Protein AF-A0A3M1KP89-F1 (afdb_monomer)

Sequence (148 aa):
MRKTLFLLLSALLWSACQPQGETAKSQTPDPSYDPEARLQELGVELPEASSPVANYVNAVRTGELLFLAGKGPKKPDGTYITGKVGTDLTVEQGYEAARLTAVNQLAVLKAELGDLRRVRRIVKVTGMVNAAPDFTQHPEVVNGFSDL

Secondary structure (DSSP, 8-state):
--SHHHHHHHHHHHTT-----------PPPTT--HHHHHHHTT-PPPPPPPPSSSS-SEEEETTEEEEPP---B-TTS-B--S-BTTTB-HHHHHHHHHHHHHHHHHHHHHHHS-GGG------------B-TT---HHHHHHHHHT-

Solvent-accessible surface area (backbone atoms only — not comparable to full-atom values): 9372 Å² total; per-residue (Å²): 136,74,71,72,64,59,62,58,60,61,58,62,62,60,73,75,68,66,80,82,73,76,70,76,75,81,77,71,71,63,89,83,60,52,59,68,61,51,30,54,78,70,70,51,79,66,59,82,53,76,74,60,93,58,103,61,63,61,63,50,75,58,90,95,45,75,48,64,54,90,70,59,28,58,45,95,89,71,48,66,74,79,69,29,30,75,74,75,30,50,60,67,58,37,13,53,32,28,28,39,18,37,44,53,46,49,18,39,48,32,68,78,59,75,42,59,70,76,62,80,70,87,90,78,83,86,83,85,80,61,54,37,98,85,59,77,66,59,67,67,17,44,39,28,31,72,78,106

Foldseek 3Di:
DPVVVVVVVVVVVVVVDDPPPPPPPPCQDDLPDAVVVVCVVVVHDQDAADADPDPDGQWDDDPLDIDGDFDWLQDPVRDGDDDADVPPDDLVRLLQRLLSRLSNNVNSVCVVPVGCSSDRDDPDDDDDGRYDPPDDCRVSSNVSNVVD

Nearest PDB structures (foldseek):
  2otm-assembly1_C  TM=9.649E-01  e=3.515E-08  Shewanella oneidensis MR-1
  9bkb-assembly1_C  TM=7.936E-01  e=1.675E-05  Acinetobacter baylyi
  9bki-assembly3_G-3  TM=7.882E-01  e=2.016E-05  Acinetobacter baylyi
  9bki-assembly2_F  TM=7.743E-01  e=2.918E-05  Acinetobacter baylyi
  9bki-assembly3_H-4  TM=7.073E-01  e=3.735E-05  Acinetobacter baylyi

Mean predicted aligned error: 9.52 Å

Radius of gyration: 23.3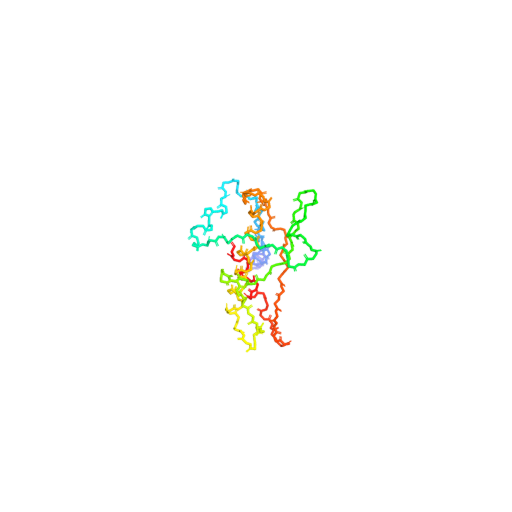8 Å; Cα contacts (8 Å, |Δi|>4): 143; chains: 1; bounding box: 38×84×40 Å

Structure (mmCIF, N/CA/C/O backbone):
data_AF-A0A3M1KP89-F1
#
_entry.id   AF-A0A3M1KP89-F1
#
loop_
_atom_site.group_PDB
_atom_site.id
_atom_site.type_symbol
_atom_site.label_atom_id
_atom_site.label_alt_id
_atom_site.label_comp_id
_atom_site.label_asym_id
_atom_site.label_entity_id
_atom_site.label_seq_id
_atom_site.pdbx_PDB_ins_code
_atom_site.Cartn_x
_atom_site.Cartn_y
_atom_site.Cartn_z
_atom_site.occupancy
_atom_site.B_iso_or_equiv
_atom_site.auth_seq_id
_atom_site.auth_comp_id
_atom_site.auth_asym_id
_atom_site.auth_atom_id
_atom_site.pdbx_PDB_model_num
ATOM 1 N N . MET A 1 1 ? -5.140 70.013 8.096 1.00 56.91 1 MET A N 1
ATOM 2 C CA . MET A 1 1 ? -5.083 68.726 8.835 1.00 56.91 1 MET A CA 1
ATOM 3 C C . MET A 1 1 ? -6.113 67.681 8.364 1.00 56.91 1 MET A C 1
ATOM 5 O O . MET A 1 1 ? -6.356 66.723 9.076 1.00 56.91 1 MET A O 1
ATOM 9 N N . ARG A 1 2 ? -6.699 67.807 7.157 1.00 54.62 2 ARG A N 1
ATOM 10 C CA . ARG A 1 2 ? -7.736 66.878 6.648 1.00 54.62 2 ARG A CA 1
ATOM 11 C C . ARG A 1 2 ? -7.292 66.017 5.453 1.00 54.62 2 ARG A C 1
ATOM 13 O O . ARG A 1 2 ? -8.018 65.121 5.054 1.00 54.62 2 ARG A O 1
ATOM 20 N N . LYS A 1 3 ? -6.101 66.278 4.894 1.00 48.00 3 LYS A N 1
ATOM 21 C CA . LYS A 1 3 ? -5.539 65.537 3.745 1.00 48.00 3 LYS A CA 1
ATOM 22 C C . LYS A 1 3 ? -4.623 64.376 4.157 1.00 48.00 3 LYS A C 1
ATOM 24 O O . LYS A 1 3 ? -4.526 63.401 3.429 1.00 48.00 3 LYS A O 1
ATOM 29 N N . THR A 1 4 ? -4.023 64.430 5.346 1.00 52.78 4 THR A N 1
ATOM 30 C CA . THR A 1 4 ? -3.139 63.372 5.866 1.00 52.78 4 THR A CA 1
ATOM 31 C C . THR A 1 4 ? -3.893 62.152 6.405 1.00 52.78 4 THR A C 1
ATOM 33 O O . THR A 1 4 ? -3.331 61.067 6.440 1.00 52.78 4 THR A O 1
ATOM 36 N N . LEU A 1 5 ? -5.173 62.299 6.770 1.00 50.16 5 LEU A N 1
ATOM 37 C CA . LEU A 1 5 ? -5.995 61.191 7.276 1.00 50.16 5 LEU A CA 1
ATOM 38 C C . LEU A 1 5 ? -6.553 60.295 6.151 1.00 50.16 5 LEU A C 1
ATOM 40 O O . LEU A 1 5 ? -6.812 59.120 6.376 1.00 50.16 5 LEU A O 1
ATOM 44 N N . PHE A 1 6 ? -6.685 60.818 4.926 1.00 48.31 6 PHE A N 1
ATOM 45 C CA . PHE A 1 6 ? -7.186 60.044 3.780 1.00 48.31 6 PHE A CA 1
ATOM 46 C C . PHE A 1 6 ? -6.119 59.123 3.168 1.00 48.31 6 PHE A C 1
ATOM 48 O O . PHE A 1 6 ? -6.443 58.051 2.671 1.00 48.31 6 PHE A O 1
ATOM 55 N N . LEU A 1 7 ? -4.842 59.510 3.252 1.00 48.38 7 LEU A N 1
ATOM 56 C CA . LEU A 1 7 ? -3.717 58.729 2.720 1.00 48.38 7 LEU A CA 1
ATOM 57 C C . LEU A 1 7 ? -3.352 57.513 3.585 1.00 48.38 7 LEU A C 1
ATOM 59 O O . LEU A 1 7 ? -2.776 56.555 3.077 1.00 48.38 7 LEU A O 1
ATOM 63 N N . LEU A 1 8 ? -3.713 57.516 4.871 1.00 48.47 8 LEU A N 1
ATOM 64 C CA . LEU A 1 8 ? -3.475 56.375 5.762 1.00 48.47 8 LEU A CA 1
ATOM 65 C C . LEU A 1 8 ? -4.546 55.282 5.624 1.00 48.47 8 LEU A C 1
ATOM 67 O O . LEU A 1 8 ? -4.241 54.114 5.836 1.00 48.47 8 LEU A O 1
ATOM 71 N N . LEU A 1 9 ? -5.769 55.619 5.198 1.00 48.81 9 LEU A N 1
ATOM 72 C CA . LEU A 1 9 ? -6.848 54.634 5.052 1.00 48.81 9 LEU A CA 1
ATOM 73 C C . LEU A 1 9 ? -6.770 53.840 3.733 1.00 48.81 9 LEU A C 1
ATOM 75 O O . LEU A 1 9 ? -7.229 52.704 3.679 1.00 48.81 9 LEU A O 1
ATOM 79 N N . SER A 1 10 ? -6.134 54.384 2.687 1.00 50.25 10 SER A N 1
ATOM 80 C CA . SER A 1 10 ? -5.911 53.670 1.418 1.00 50.25 10 SER A CA 1
ATOM 81 C C . SER A 1 10 ? -4.761 52.657 1.478 1.00 50.25 10 SER A C 1
ATOM 83 O O . SER A 1 10 ? -4.759 51.696 0.716 1.00 50.25 10 SER A O 1
ATOM 85 N N . ALA A 1 11 ? -3.795 52.841 2.385 1.00 48.75 11 ALA A N 1
ATOM 86 C CA . ALA A 1 11 ? -2.661 51.925 2.543 1.00 48.75 11 ALA A CA 1
ATOM 87 C C . ALA A 1 11 ? -3.035 50.633 3.298 1.00 48.75 11 ALA A C 1
ATOM 89 O O . ALA A 1 11 ? -2.475 49.574 3.026 1.00 48.75 11 ALA A O 1
ATOM 90 N N . LEU A 1 12 ? -4.020 50.693 4.202 1.00 48.50 12 LEU A N 1
ATOM 91 C CA . LEU A 1 12 ? -4.486 49.534 4.977 1.00 48.50 12 LEU A CA 1
ATOM 92 C C . LEU A 1 12 ? -5.396 48.581 4.185 1.00 48.50 12 LEU A C 1
ATOM 94 O O . LEU A 1 12 ? -5.477 47.403 4.519 1.00 48.50 12 LEU A O 1
ATOM 98 N N . LEU A 1 13 ? -6.033 49.052 3.111 1.00 45.78 13 LEU A N 1
ATOM 99 C CA . LEU A 1 13 ? -6.880 48.216 2.250 1.00 45.78 13 LEU A CA 1
ATOM 100 C C . LEU A 1 13 ? -6.082 47.399 1.222 1.00 45.78 13 LEU A C 1
ATOM 102 O O . LEU A 1 13 ? -6.572 46.375 0.754 1.00 45.78 13 LEU A O 1
ATOM 106 N N . TRP A 1 14 ? -4.847 47.795 0.895 1.00 43.28 14 TRP A N 1
ATOM 107 C CA . TRP A 1 14 ? -4.026 47.062 -0.078 1.00 43.28 14 TRP A CA 1
ATOM 108 C C . TRP A 1 14 ? -3.324 45.840 0.531 1.00 43.28 14 TRP A C 1
ATOM 110 O O . TRP A 1 14 ? -3.036 44.874 -0.171 1.00 43.28 14 TRP A O 1
ATOM 120 N N . SER A 1 15 ? -3.106 45.848 1.850 1.00 48.38 15 SER A N 1
ATOM 121 C CA . SER A 1 15 ? -2.445 44.751 2.567 1.00 48.38 15 SER A CA 1
ATOM 122 C C . SER A 1 15 ? -3.359 43.549 2.850 1.00 48.38 15 SER A C 1
ATOM 124 O O . SER A 1 15 ? -2.865 42.504 3.259 1.00 48.38 15 SER A O 1
ATOM 126 N N . ALA A 1 16 ? -4.676 43.680 2.648 1.00 48.66 16 ALA A N 1
ATOM 127 C CA . ALA A 1 16 ? -5.664 42.631 2.933 1.00 48.66 16 ALA A CA 1
ATOM 128 C C . ALA A 1 16 ? -5.991 41.733 1.720 1.00 48.66 16 ALA A C 1
ATOM 130 O O . ALA A 1 16 ? -6.731 40.763 1.849 1.00 48.66 16 ALA A O 1
ATOM 131 N N . CYS A 1 17 ? -5.446 42.044 0.542 1.00 49.75 17 CYS A N 1
ATOM 132 C CA . CYS A 1 17 ? -5.603 41.260 -0.684 1.00 49.75 17 CYS A CA 1
ATOM 133 C C . CYS A 1 17 ? -4.229 40.900 -1.254 1.00 49.75 17 CYS A C 1
ATOM 135 O O . CYS A 1 17 ? -3.908 41.214 -2.397 1.00 49.75 17 CYS A O 1
ATOM 137 N N . GLN A 1 18 ? -3.399 40.229 -0.457 1.00 53.12 18 GLN A N 1
ATOM 138 C CA . GLN A 1 18 ? -2.439 39.314 -1.059 1.00 53.12 18 GLN A CA 1
ATOM 139 C C . GLN A 1 18 ? -3.146 37.964 -1.203 1.00 53.12 18 GLN A C 1
ATOM 141 O O . GLN A 1 18 ? -3.471 37.358 -0.180 1.00 53.12 18 GLN A O 1
ATOM 146 N N . PRO A 1 19 ? -3.421 37.476 -2.428 1.00 47.53 19 PRO A N 1
ATOM 147 C CA . PRO A 1 19 ? -3.724 36.067 -2.592 1.00 47.53 19 PRO A CA 1
ATOM 148 C C . PRO A 1 19 ? -2.511 35.317 -2.050 1.00 47.53 19 PRO A C 1
ATOM 150 O O . PRO A 1 19 ? -1.393 35.503 -2.538 1.00 47.53 19 PRO A O 1
ATOM 153 N N . GLN A 1 20 ? -2.715 34.521 -1.000 1.00 48.25 20 GLN A N 1
ATOM 154 C CA . GLN A 1 20 ? -1.745 33.515 -0.601 1.00 48.25 20 GLN A CA 1
ATOM 155 C C . GLN A 1 20 ? -1.668 32.522 -1.756 1.00 48.25 20 GLN A C 1
ATOM 157 O O . GLN A 1 20 ? -2.415 31.553 -1.836 1.00 48.25 20 GLN A O 1
ATOM 162 N N . GLY A 1 21 ? -0.804 32.834 -2.717 1.00 44.69 21 GLY A N 1
ATOM 163 C CA . GLY A 1 21 ? -0.327 31.887 -3.695 1.00 44.69 21 GLY A CA 1
ATOM 164 C C . GLY A 1 21 ? 0.535 30.886 -2.952 1.00 44.69 21 GLY A C 1
ATOM 165 O O . GLY A 1 21 ? 1.759 30.984 -2.986 1.00 44.69 21 GLY A O 1
ATOM 166 N N . GLU A 1 22 ? -0.100 29.927 -2.280 1.00 46.22 22 GLU A N 1
ATOM 167 C CA . GLU A 1 22 ? 0.484 28.602 -2.175 1.00 46.22 22 GLU A CA 1
ATOM 168 C C . GLU A 1 22 ? 0.666 28.134 -3.611 1.00 46.22 22 GLU A C 1
ATOM 170 O O . GLU A 1 22 ? -0.255 27.694 -4.300 1.00 46.22 22 GLU A O 1
ATOM 175 N N . THR A 1 23 ? 1.875 28.350 -4.112 1.00 42.19 23 THR A N 1
ATOM 176 C CA . THR A 1 23 ? 2.348 27.729 -5.328 1.00 42.19 23 THR A CA 1
ATOM 177 C C . THR A 1 23 ? 2.198 26.234 -5.104 1.00 42.19 23 THR A C 1
ATOM 179 O O . THR A 1 23 ? 2.987 25.618 -4.389 1.00 42.19 23 THR A O 1
ATOM 182 N N . ALA A 1 24 ? 1.144 25.646 -5.674 1.00 47.97 24 ALA A N 1
ATOM 183 C CA . ALA A 1 24 ? 1.045 24.208 -5.826 1.00 47.97 24 ALA A CA 1
ATOM 184 C C . ALA A 1 24 ? 2.369 23.778 -6.457 1.00 47.97 24 ALA A C 1
ATOM 186 O O . ALA A 1 24 ? 2.643 24.117 -7.612 1.00 47.97 24 ALA A O 1
ATOM 187 N N . LYS A 1 25 ? 3.250 23.165 -5.653 1.00 47.53 25 LYS A N 1
ATOM 188 C CA . LYS A 1 25 ? 4.590 22.786 -6.088 1.00 47.53 25 LYS A CA 1
ATOM 189 C C . LYS A 1 25 ? 4.397 21.954 -7.344 1.00 47.53 25 LYS A C 1
ATOM 191 O O . LYS A 1 25 ? 3.850 20.856 -7.280 1.00 47.53 25 LYS A O 1
ATOM 196 N N . SER A 1 26 ? 4.812 22.487 -8.489 1.00 45.25 26 SER A N 1
ATOM 197 C CA . SER A 1 26 ? 4.902 21.711 -9.717 1.00 45.25 26 SER A CA 1
ATOM 198 C C . SER A 1 26 ? 5.995 20.675 -9.488 1.00 45.25 26 SER A C 1
ATOM 200 O O . SER A 1 26 ? 7.171 20.923 -9.738 1.00 45.25 26 SER A O 1
ATOM 202 N N . GLN A 1 27 ? 5.613 19.538 -8.916 1.00 60.56 27 GLN A N 1
ATOM 203 C CA . GLN A 1 27 ? 6.502 18.426 -8.637 1.00 60.56 27 GLN A CA 1
ATOM 204 C C . 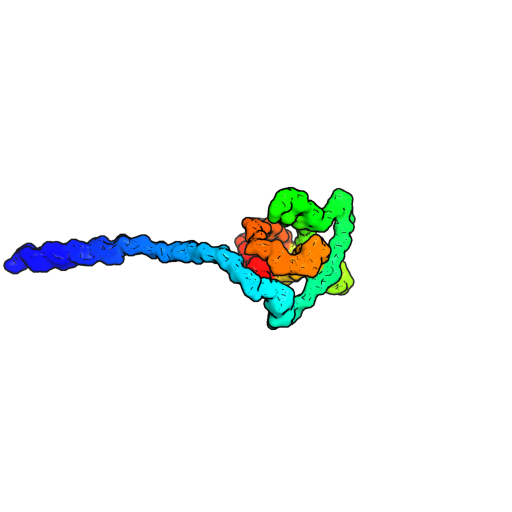GLN A 1 27 ? 6.802 17.740 -9.969 1.00 60.56 27 GLN A C 1
ATOM 206 O O . GLN A 1 27 ? 6.099 16.818 -10.387 1.00 60.56 27 GLN A O 1
ATOM 211 N N . THR A 1 28 ? 7.812 18.210 -10.686 1.00 64.19 28 THR A N 1
ATOM 212 C CA . THR A 1 28 ? 8.468 17.354 -11.673 1.00 64.19 28 THR A CA 1
ATOM 213 C C . THR A 1 28 ? 9.208 16.278 -10.875 1.00 64.19 28 THR A C 1
ATOM 215 O O . THR A 1 28 ? 9.943 16.652 -9.961 1.00 64.19 28 THR A O 1
ATOM 218 N N . PRO A 1 29 ? 8.983 14.974 -11.130 1.00 68.81 29 PRO A N 1
ATOM 219 C CA . PRO A 1 29 ? 9.715 13.916 -10.439 1.00 68.81 29 PRO A CA 1
ATOM 220 C C . PRO A 1 29 ? 11.216 14.146 -10.615 1.00 68.81 29 PRO A C 1
ATOM 222 O O . PRO A 1 29 ? 11.661 14.366 -11.743 1.00 68.81 29 PRO A O 1
ATOM 225 N N . ASP A 1 30 ? 11.968 14.143 -9.516 1.00 81.00 30 ASP A N 1
ATOM 226 C CA . ASP A 1 30 ? 13.424 14.218 -9.574 1.00 81.00 30 ASP A CA 1
ATOM 227 C C . ASP A 1 30 ? 13.936 12.956 -10.291 1.00 81.00 30 ASP A C 1
ATOM 229 O O . ASP A 1 30 ? 13.696 11.850 -9.801 1.00 81.00 30 ASP A O 1
ATOM 233 N N . PRO A 1 31 ? 14.606 13.078 -11.452 1.00 78.38 31 PRO A N 1
ATOM 234 C CA . PRO A 1 31 ? 15.092 11.921 -12.197 1.00 78.38 31 PRO A CA 1
ATOM 235 C C . PRO A 1 31 ? 16.198 11.154 -11.455 1.00 78.38 31 PRO A C 1
ATOM 237 O O . PRO A 1 31 ? 16.534 10.047 -11.866 1.00 78.38 31 PRO A O 1
ATOM 240 N N . SER A 1 32 ? 16.772 11.732 -10.393 1.00 87.25 32 SER A N 1
ATOM 241 C CA . SER A 1 32 ? 17.777 11.094 -9.538 1.00 87.25 32 SER A CA 1
ATOM 242 C C . SER A 1 32 ? 17.187 10.332 -8.345 1.00 87.25 32 SER A C 1
ATOM 244 O O . SER A 1 32 ? 17.931 9.652 -7.641 1.00 87.25 32 SER A O 1
ATOM 246 N N . TYR A 1 33 ? 15.869 10.407 -8.121 1.00 92.69 33 TYR A N 1
ATOM 247 C CA . TYR A 1 33 ? 15.221 9.703 -7.017 1.00 92.69 33 TYR A CA 1
ATOM 248 C C . TYR A 1 33 ? 15.247 8.184 -7.236 1.00 92.69 33 TYR A C 1
ATOM 250 O O . TYR A 1 33 ? 14.792 7.686 -8.267 1.00 92.69 33 TYR A O 1
ATOM 258 N N . ASP A 1 34 ? 15.751 7.454 -6.241 1.00 95.88 34 ASP A N 1
ATOM 259 C CA . ASP A 1 34 ? 15.810 5.992 -6.218 1.00 95.88 34 ASP A CA 1
ATOM 260 C C . ASP A 1 34 ? 14.851 5.459 -5.134 1.00 95.88 34 ASP A C 1
ATOM 262 O O . ASP A 1 34 ? 15.167 5.529 -3.938 1.00 95.88 34 ASP A O 1
ATOM 266 N N . PRO A 1 35 ? 13.654 4.965 -5.517 1.00 96.50 35 PRO A N 1
ATOM 267 C CA . PRO A 1 35 ? 12.680 4.452 -4.561 1.00 96.50 35 PRO A CA 1
ATOM 268 C C . PRO A 1 35 ? 13.200 3.250 -3.767 1.00 96.50 35 PRO A C 1
ATOM 270 O O . PRO A 1 35 ? 12.921 3.144 -2.576 1.00 96.50 35 PRO A O 1
ATOM 273 N N . GLU A 1 36 ? 13.959 2.346 -4.389 1.00 97.06 36 GLU A N 1
ATOM 274 C CA . GLU A 1 36 ? 14.513 1.177 -3.708 1.00 97.06 36 GLU A CA 1
ATOM 275 C C . GLU A 1 36 ? 15.564 1.558 -2.661 1.00 97.06 36 GLU A C 1
ATOM 277 O O . GLU A 1 36 ? 15.543 1.005 -1.560 1.00 97.06 36 GLU A O 1
ATOM 282 N N . ALA A 1 37 ? 16.434 2.530 -2.950 1.00 97.12 37 ALA A N 1
ATOM 283 C CA . ALA A 1 37 ? 17.360 3.066 -1.950 1.00 97.12 37 ALA A CA 1
ATOM 284 C C . ALA A 1 37 ? 16.602 3.719 -0.783 1.00 97.12 37 ALA A C 1
ATOM 286 O O . ALA A 1 37 ? 16.922 3.481 0.383 1.00 97.12 37 ALA A O 1
ATOM 287 N N . ARG A 1 38 ? 15.534 4.476 -1.076 1.00 97.38 38 ARG A N 1
ATOM 288 C CA . ARG A 1 38 ? 14.708 5.088 -0.029 1.00 97.38 38 ARG A CA 1
ATOM 289 C C . ARG A 1 38 ? 14.020 4.046 0.857 1.00 97.38 38 ARG A C 1
ATOM 291 O O . ARG A 1 38 ? 13.945 4.233 2.070 1.00 97.38 38 ARG A O 1
ATOM 298 N N . LEU A 1 39 ? 13.541 2.943 0.281 1.00 97.94 39 LEU A N 1
ATOM 299 C CA . LEU A 1 39 ? 12.967 1.833 1.048 1.00 97.94 39 LEU A CA 1
ATOM 300 C C . LEU A 1 39 ? 14.002 1.212 1.998 1.00 97.94 39 LEU A C 1
ATOM 302 O O . LEU A 1 39 ? 13.674 0.958 3.155 1.00 97.94 39 LEU A O 1
ATOM 306 N N . GLN A 1 40 ? 15.254 1.053 1.557 1.00 97.19 40 GLN A N 1
ATOM 307 C CA . GLN A 1 40 ? 16.345 0.567 2.412 1.00 97.19 40 GLN A CA 1
ATOM 308 C C . GLN A 1 40 ? 16.631 1.513 3.587 1.00 97.19 40 GLN A C 1
ATOM 310 O O . GLN A 1 40 ? 16.750 1.052 4.720 1.00 97.19 40 GLN A O 1
ATOM 315 N N . GLU A 1 41 ? 16.682 2.828 3.354 1.00 97.69 41 GLU A N 1
ATOM 316 C CA . GLU A 1 41 ? 16.854 3.828 4.423 1.00 97.69 41 GLU A CA 1
ATOM 317 C C . GLU A 1 41 ? 15.725 3.785 5.461 1.00 97.69 41 GLU A C 1
ATOM 319 O O . GLU A 1 41 ? 15.952 4.016 6.648 1.00 97.69 41 GLU A O 1
ATOM 324 N N . LEU A 1 42 ? 14.503 3.490 5.012 1.00 97.06 42 LEU A N 1
ATOM 325 C CA . LEU A 1 42 ? 13.330 3.324 5.869 1.00 97.06 42 LEU A CA 1
ATOM 326 C C . LEU A 1 42 ? 13.276 1.952 6.563 1.00 97.06 42 LEU A C 1
ATOM 328 O O . LEU A 1 42 ? 12.343 1.708 7.329 1.00 97.06 42 LEU A O 1
ATOM 332 N N . GLY A 1 43 ? 14.231 1.055 6.290 1.00 97.38 43 GLY A N 1
ATOM 333 C CA . GLY A 1 43 ? 14.234 -0.317 6.801 1.00 97.38 43 GLY A CA 1
ATOM 334 C C . GLY A 1 43 ? 13.074 -1.163 6.269 1.00 97.38 43 GLY A C 1
ATOM 335 O O . GLY A 1 43 ? 12.613 -2.076 6.951 1.00 97.38 43 GLY A O 1
ATOM 336 N N . VAL A 1 44 ? 12.556 -0.833 5.084 1.00 97.50 44 VAL A N 1
ATOM 337 C CA . VAL A 1 44 ? 11.435 -1.529 4.450 1.00 97.50 44 VAL A CA 1
ATOM 338 C C . VAL A 1 44 ? 11.967 -2.542 3.447 1.00 97.50 44 VAL A C 1
ATOM 340 O O . VAL A 1 44 ? 12.501 -2.187 2.397 1.00 97.50 44 VAL A O 1
ATOM 343 N N . GLU A 1 45 ? 11.751 -3.817 3.744 1.00 95.38 45 GLU A N 1
ATOM 344 C CA . GLU A 1 45 ? 11.990 -4.906 2.804 1.00 95.38 45 GLU A CA 1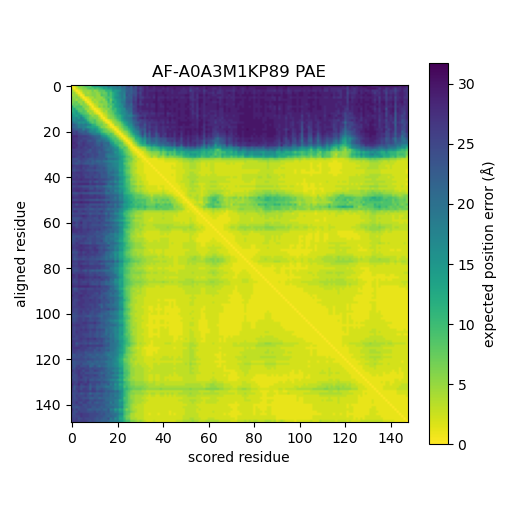
ATOM 345 C C . GLU A 1 45 ? 10.708 -5.222 2.030 1.00 95.38 45 GLU A C 1
ATOM 347 O O . GLU A 1 45 ? 9.633 -5.393 2.612 1.00 95.38 45 GLU A O 1
ATOM 352 N N . LEU A 1 46 ? 10.815 -5.297 0.702 1.00 96.19 46 LEU A N 1
ATOM 353 C CA . LEU A 1 46 ? 9.694 -5.714 -0.132 1.00 96.19 46 LEU A CA 1
ATOM 354 C C . LEU A 1 46 ? 9.594 -7.246 -0.120 1.00 96.19 46 LEU A C 1
ATOM 356 O O . LEU A 1 46 ? 10.574 -7.911 -0.465 1.00 96.19 46 LEU A O 1
ATOM 360 N N . PRO A 1 47 ? 8.432 -7.824 0.232 1.00 94.50 47 PRO A N 1
ATOM 361 C CA . PRO A 1 47 ? 8.231 -9.262 0.137 1.00 94.50 47 PRO A CA 1
ATOM 362 C C . PRO A 1 47 ? 8.174 -9.709 -1.327 1.00 94.50 47 PRO A C 1
ATOM 364 O O . PRO A 1 47 ? 8.038 -8.901 -2.249 1.00 94.50 47 PRO A O 1
ATOM 367 N N . GLU A 1 48 ? 8.193 -11.022 -1.549 1.00 92.12 48 GLU A N 1
ATOM 368 C CA . GLU A 1 48 ? 7.823 -11.563 -2.853 1.00 92.12 48 GLU A CA 1
ATOM 369 C C . GLU A 1 48 ? 6.372 -11.181 -3.188 1.00 92.12 48 GLU A C 1
ATOM 371 O O . GLU A 1 48 ? 5.465 -11.254 -2.348 1.00 92.12 48 GLU A O 1
ATOM 376 N N . ALA A 1 49 ? 6.140 -10.753 -4.431 1.00 89.94 49 ALA A N 1
ATOM 377 C CA . ALA A 1 49 ? 4.813 -10.363 -4.873 1.00 89.94 49 ALA A CA 1
ATOM 378 C C . ALA A 1 49 ? 3.843 -11.550 -4.778 1.00 89.94 49 ALA A C 1
ATOM 380 O O . ALA A 1 49 ? 4.047 -12.610 -5.367 1.00 89.94 49 ALA A O 1
ATOM 381 N N . SER A 1 50 ? 2.739 -11.359 -4.055 1.00 83.62 50 SER A N 1
ATOM 382 C CA . SER A 1 50 ? 1.724 -12.407 -3.911 1.00 83.62 50 SER A CA 1
ATOM 383 C C . SER A 1 50 ? 1.073 -12.763 -5.249 1.00 83.62 50 SER A C 1
ATOM 385 O O . SER A 1 50 ? 0.683 -11.878 -6.016 1.00 83.62 50 SER A O 1
ATOM 387 N N . SER A 1 51 ? 0.874 -14.062 -5.484 1.00 85.81 51 SER A N 1
ATOM 388 C CA . SER A 1 51 ? 0.044 -14.554 -6.589 1.00 85.81 51 SER A CA 1
ATOM 389 C C . SER A 1 51 ? -1.412 -14.073 -6.450 1.00 85.81 51 SER A C 1
ATOM 391 O O . SER A 1 51 ? -1.878 -13.866 -5.321 1.00 85.81 51 SER A O 1
ATOM 393 N N . PRO A 1 52 ? -2.149 -13.885 -7.561 1.00 85.88 52 PRO A N 1
ATOM 394 C CA . PRO A 1 52 ? -3.574 -13.573 -7.508 1.00 85.88 52 PRO A CA 1
ATOM 395 C C . PRO A 1 52 ? -4.369 -14.626 -6.727 1.00 85.88 52 PRO A C 1
ATOM 397 O O . PRO A 1 52 ? -4.103 -15.821 -6.832 1.00 85.88 52 PRO A O 1
ATOM 400 N N . VAL A 1 53 ? -5.353 -14.182 -5.942 1.00 81.88 53 VAL A N 1
ATOM 401 C CA . VAL A 1 53 ? -6.152 -15.062 -5.064 1.00 81.88 53 VAL A CA 1
ATOM 402 C C . VAL A 1 53 ? -7.331 -15.708 -5.810 1.00 81.88 53 VAL A C 1
ATOM 404 O O . VAL A 1 53 ? -7.910 -16.684 -5.344 1.00 81.88 53 VAL A O 1
ATOM 407 N N . ALA A 1 54 ? -7.694 -15.174 -6.976 1.00 86.25 54 ALA A N 1
ATOM 408 C CA . ALA A 1 54 ? -8.782 -15.664 -7.818 1.00 86.25 54 ALA A CA 1
ATOM 409 C C . ALA A 1 54 ? -8.453 -15.417 -9.303 1.00 86.25 54 ALA A C 1
ATOM 411 O O . ALA A 1 54 ? -7.303 -15.166 -9.654 1.00 86.25 54 ALA A O 1
ATOM 412 N N . ASN A 1 55 ? -9.465 -15.451 -10.174 1.00 92.81 55 ASN A N 1
ATOM 413 C CA . ASN A 1 55 ? -9.328 -15.299 -11.629 1.00 92.81 55 ASN A CA 1
ATOM 414 C C . ASN A 1 55 ? -9.097 -13.834 -12.062 1.00 92.81 55 ASN A C 1
ATOM 416 O O . ASN A 1 55 ? -9.854 -13.281 -12.856 1.00 92.81 55 ASN A O 1
ATOM 420 N N . TYR A 1 56 ? -8.069 -13.194 -11.509 1.00 92.94 56 TYR A N 1
ATOM 421 C CA . TYR A 1 56 ? -7.588 -11.863 -11.882 1.00 92.94 56 TYR A CA 1
ATOM 422 C C . TYR A 1 56 ? -6.054 -11.864 -11.943 1.00 92.94 56 TYR A C 1
ATOM 424 O O . TYR A 1 56 ? -5.412 -12.831 -11.546 1.00 92.94 56 TYR A O 1
ATOM 432 N N . VAL A 1 57 ? -5.458 -10.784 -12.445 1.00 94.81 57 VAL A N 1
ATOM 433 C CA . VAL A 1 57 ? -3.998 -10.597 -12.496 1.00 94.81 57 VAL A CA 1
ATOM 434 C C . VAL A 1 57 ? -3.569 -9.462 -11.574 1.00 94.81 57 VAL A C 1
ATOM 436 O O . VAL A 1 57 ? -4.366 -8.583 -11.250 1.00 94.81 57 VAL A O 1
ATOM 439 N N . ASN A 1 58 ? -2.309 -9.469 -11.144 1.00 95.06 58 ASN A N 1
ATOM 440 C CA . ASN A 1 58 ? -1.784 -8.452 -10.234 1.00 95.06 58 ASN A CA 1
ATOM 441 C C . ASN A 1 58 ? -1.750 -7.052 -10.852 1.00 95.06 58 ASN A C 1
ATOM 443 O O . ASN A 1 58 ? -1.981 -6.076 -10.134 1.00 95.06 58 ASN A O 1
ATOM 447 N N . ALA A 1 59 ? -1.499 -6.957 -12.158 1.00 96.25 59 ALA A N 1
ATOM 448 C CA . ALA A 1 59 ? -1.491 -5.698 -12.875 1.00 96.25 59 ALA A CA 1
ATOM 449 C C . ALA A 1 59 ? -1.960 -5.838 -14.328 1.00 96.25 59 ALA A C 1
ATOM 451 O O . ALA A 1 59 ? -1.803 -6.881 -14.959 1.00 96.25 59 ALA A O 1
ATOM 452 N N . VAL A 1 60 ? -2.510 -4.752 -14.869 1.00 97.38 60 VAL A N 1
ATOM 453 C CA . VAL A 1 60 ? -2.841 -4.597 -16.290 1.00 97.38 60 VAL A CA 1
ATOM 454 C C . VAL A 1 60 ? -2.318 -3.249 -16.769 1.00 97.38 60 VAL A C 1
ATOM 456 O O . VAL A 1 60 ? -2.562 -2.218 -16.138 1.00 97.38 60 VAL A O 1
ATOM 459 N N . ARG A 1 61 ? -1.614 -3.239 -17.904 1.00 97.19 61 ARG A N 1
ATOM 460 C CA . ARG A 1 61 ? -1.114 -2.012 -18.535 1.00 97.19 61 ARG A CA 1
ATOM 461 C C . ARG A 1 61 ? -2.018 -1.580 -19.688 1.00 97.19 61 ARG A C 1
ATOM 463 O O . ARG A 1 61 ? -2.338 -2.382 -20.559 1.00 97.19 61 ARG A O 1
ATOM 470 N N . THR A 1 62 ? -2.362 -0.294 -19.727 1.00 97.38 62 THR A N 1
ATOM 471 C CA . THR A 1 62 ? -3.026 0.356 -20.866 1.00 97.38 62 THR A CA 1
ATOM 472 C C . THR A 1 62 ? -2.323 1.675 -21.183 1.00 97.38 62 THR A C 1
ATOM 474 O O . THR A 1 62 ? -2.377 2.635 -20.413 1.00 97.38 62 THR A O 1
ATOM 477 N N . GLY A 1 63 ? -1.605 1.717 -22.309 1.00 96.44 63 GLY A N 1
ATOM 478 C CA . GLY A 1 63 ? -0.687 2.817 -22.614 1.00 96.44 63 GLY A CA 1
ATOM 479 C C . GLY A 1 63 ? 0.382 2.967 -21.526 1.00 96.44 63 GLY A C 1
ATOM 480 O O . GLY A 1 63 ? 1.051 1.999 -21.169 1.00 96.44 63 GLY A O 1
ATOM 481 N N . GLU A 1 64 ? 0.505 4.168 -20.963 1.00 95.94 64 GLU A N 1
ATOM 482 C CA . GLU A 1 64 ? 1.457 4.485 -19.885 1.00 95.94 64 GLU A CA 1
ATOM 483 C C . GLU A 1 64 ? 0.869 4.328 -18.472 1.00 95.94 64 GLU A C 1
ATOM 485 O O . GLU A 1 64 ? 1.530 4.646 -17.487 1.00 95.94 64 GLU A O 1
ATOM 490 N N . LEU A 1 65 ? -0.371 3.842 -18.351 1.00 97.62 65 LEU A N 1
ATOM 491 C CA . LEU A 1 65 ? -1.000 3.575 -17.061 1.00 97.62 65 LEU A CA 1
ATOM 492 C C . LEU A 1 65 ? -0.888 2.094 -16.707 1.00 97.62 65 LEU A C 1
ATOM 494 O O . LEU A 1 65 ? -1.248 1.222 -17.502 1.00 97.62 65 LEU A O 1
ATOM 498 N N . LEU A 1 66 ? -0.436 1.827 -15.485 1.00 98.06 66 LEU A N 1
ATOM 499 C CA . LEU A 1 66 ? -0.426 0.502 -14.881 1.00 98.06 66 LEU A CA 1
ATOM 500 C C . LEU A 1 66 ? -1.479 0.461 -13.772 1.00 98.06 66 LEU A C 1
ATOM 502 O O . LEU A 1 66 ? -1.380 1.188 -12.784 1.00 98.06 66 LEU A O 1
ATOM 506 N N . PHE A 1 67 ? -2.498 -0.373 -13.953 1.00 98.00 67 PHE A N 1
ATOM 507 C CA . PHE A 1 67 ? -3.559 -0.591 -12.977 1.00 98.00 67 PHE A CA 1
ATOM 508 C C . PHE A 1 67 ? -3.235 -1.835 -12.173 1.00 98.00 67 PHE A C 1
ATOM 510 O O . PHE A 1 67 ? -3.029 -2.897 -12.753 1.00 98.00 67 PHE A O 1
ATOM 517 N N . LEU A 1 68 ? -3.209 -1.709 -10.852 1.00 97.00 68 LEU A N 1
ATOM 518 C CA . LEU A 1 68 ? -2.924 -2.826 -9.966 1.00 97.00 68 LEU A CA 1
ATOM 519 C C . LEU A 1 68 ? -4.207 -3.352 -9.331 1.00 97.00 68 LEU A C 1
ATOM 521 O O . LEU A 1 68 ? -5.109 -2.580 -8.999 1.00 97.00 68 LEU A O 1
ATOM 525 N N . ALA A 1 69 ? -4.260 -4.661 -9.110 1.00 96.38 69 ALA A N 1
ATOM 526 C CA . ALA A 1 69 ? -5.270 -5.259 -8.255 1.00 96.38 69 ALA A CA 1
ATOM 527 C C . ALA A 1 69 ? -5.059 -4.836 -6.793 1.00 96.38 69 ALA A C 1
ATOM 529 O O . ALA A 1 69 ? -3.929 -4.592 -6.355 1.00 96.38 69 ALA A O 1
ATOM 530 N N . GLY A 1 70 ? -6.156 -4.784 -6.035 1.00 95.31 70 GLY A N 1
ATOM 531 C CA . GLY A 1 70 ? -6.118 -4.436 -4.619 1.00 95.31 70 GLY A CA 1
ATOM 532 C C . GLY A 1 70 ? -5.305 -5.440 -3.803 1.00 95.31 70 GLY A C 1
ATOM 533 O O . GLY A 1 70 ? -5.371 -6.654 -4.027 1.00 95.31 70 GLY A O 1
ATOM 534 N N . LYS A 1 71 ? -4.554 -4.925 -2.831 1.00 95.75 71 LYS A N 1
ATOM 535 C CA . LYS A 1 71 ? -3.875 -5.714 -1.804 1.00 95.75 71 LYS A CA 1
ATOM 536 C C . LYS A 1 71 ? -4.407 -5.346 -0.427 1.00 95.75 71 LYS A C 1
ATOM 538 O O . LYS A 1 71 ? -5.019 -4.300 -0.237 1.00 95.75 71 LYS A O 1
ATOM 543 N N . GLY A 1 72 ? -4.189 -6.254 0.514 1.00 96.12 72 GLY A N 1
ATOM 544 C CA . GLY A 1 72 ? -4.465 -6.037 1.926 1.00 96.12 72 GLY A CA 1
ATOM 545 C C . GLY A 1 72 ? -3.188 -6.115 2.766 1.00 96.12 72 GLY A C 1
ATOM 546 O O . GLY A 1 72 ? -2.103 -6.373 2.229 1.00 96.12 72 GLY A O 1
ATOM 547 N N . PRO A 1 73 ? -3.320 -5.967 4.092 1.00 97.50 73 PRO A N 1
ATOM 548 C CA . PRO A 1 73 ? -2.210 -5.966 5.041 1.00 97.50 73 PRO A CA 1
ATOM 549 C C . PRO A 1 73 ? -1.733 -7.393 5.355 1.00 97.50 73 PRO A C 1
ATOM 551 O O . PRO A 1 73 ? -1.825 -7.860 6.493 1.00 97.50 73 PRO A O 1
ATOM 554 N N . LYS A 1 74 ? -1.274 -8.118 4.328 1.00 96.38 74 LYS A N 1
ATOM 555 C CA . LYS A 1 74 ? -0.680 -9.448 4.484 1.00 96.38 74 LYS A CA 1
ATOM 556 C C . LYS A 1 74 ? 0.711 -9.310 5.098 1.00 96.38 74 LYS A C 1
ATOM 558 O O . LYS A 1 74 ? 1.533 -8.560 4.578 1.00 96.38 74 LYS A O 1
ATOM 563 N N . LYS A 1 75 ? 0.961 -10.035 6.182 1.00 95.38 75 LYS A N 1
ATOM 564 C CA . LYS A 1 75 ? 2.247 -10.117 6.873 1.00 95.38 75 LYS A CA 1
ATOM 565 C C . LYS A 1 75 ? 3.178 -11.136 6.196 1.00 95.38 75 LYS A C 1
ATOM 567 O O . LYS A 1 75 ? 2.694 -12.009 5.467 1.00 95.38 75 LYS A O 1
ATOM 572 N N . PRO A 1 76 ? 4.496 -11.083 6.470 1.00 91.31 76 PRO A N 1
ATOM 573 C CA . PRO A 1 76 ? 5.461 -12.043 5.92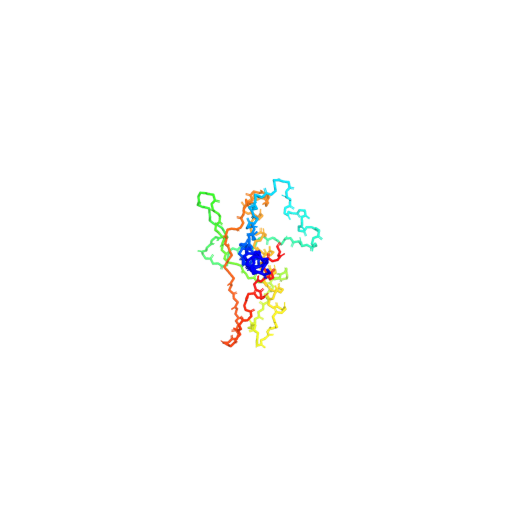4 1.00 91.31 76 PRO A CA 1
ATOM 574 C C . PRO A 1 76 ? 5.162 -13.509 6.271 1.00 91.31 76 PRO A C 1
ATOM 576 O O . PRO A 1 76 ? 5.417 -14.394 5.463 1.00 91.31 76 PRO A O 1
ATOM 579 N N . ASP A 1 77 ? 4.562 -13.768 7.437 1.00 93.12 77 ASP A N 1
ATOM 580 C CA . ASP A 1 77 ? 4.149 -15.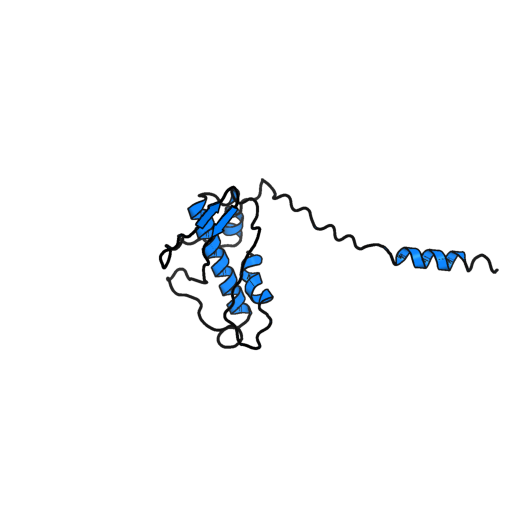112 7.877 1.00 93.12 77 ASP A CA 1
ATOM 581 C C . ASP A 1 77 ? 2.909 -15.658 7.139 1.00 93.12 77 ASP A C 1
ATOM 583 O O . ASP A 1 77 ? 2.454 -16.771 7.398 1.00 93.12 77 ASP A O 1
ATOM 587 N N . GLY A 1 78 ? 2.346 -14.877 6.216 1.00 91.81 78 GLY A N 1
ATOM 588 C CA . GLY A 1 78 ? 1.179 -15.244 5.429 1.00 91.81 78 GLY A CA 1
ATOM 589 C C . GLY A 1 78 ? -0.162 -14.848 6.047 1.00 91.81 78 GLY A C 1
ATOM 590 O O . GLY A 1 78 ? -1.175 -14.912 5.345 1.00 91.81 78 GLY A O 1
ATOM 591 N N . THR A 1 79 ? -0.184 -14.411 7.307 1.00 95.56 79 THR A N 1
ATOM 592 C CA . THR A 1 79 ? -1.398 -13.953 7.993 1.00 95.56 79 THR A CA 1
ATOM 593 C C . THR A 1 79 ? -1.775 -12.529 7.582 1.00 95.56 79 THR A C 1
ATOM 595 O O . THR A 1 79 ? -1.022 -11.835 6.903 1.00 95.56 79 THR A O 1
ATOM 598 N N . TYR A 1 80 ? -2.966 -12.078 7.974 1.00 96.94 80 TYR A N 1
ATOM 599 C CA . TYR A 1 80 ? -3.451 -10.727 7.692 1.00 96.94 80 TYR A CA 1
ATOM 600 C C . TYR A 1 80 ? -3.716 -9.974 8.992 1.00 96.94 80 TYR A C 1
ATOM 602 O O . TYR A 1 80 ? -4.137 -10.567 9.985 1.00 96.94 80 TYR A O 1
ATOM 610 N N . ILE A 1 81 ? -3.521 -8.654 8.976 1.00 97.94 81 ILE A N 1
ATOM 611 C CA . ILE A 1 81 ? -4.149 -7.792 9.983 1.00 97.94 81 ILE A CA 1
ATOM 612 C C . ILE A 1 81 ? -5.643 -7.740 9.657 1.00 97.94 81 ILE A C 1
ATOM 614 O O . ILE A 1 81 ? -6.043 -7.261 8.597 1.00 97.94 81 ILE A O 1
ATOM 618 N N . THR A 1 82 ? -6.464 -8.276 10.55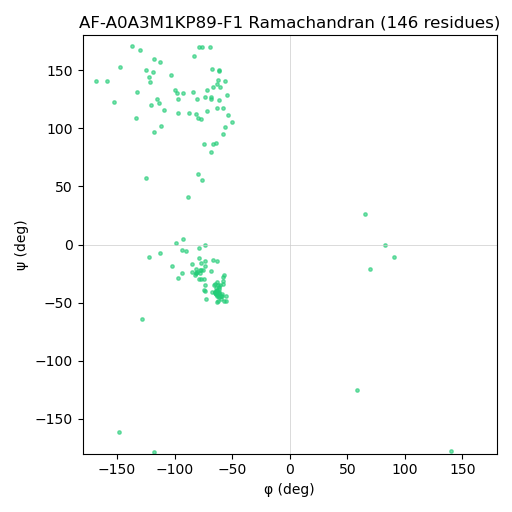5 1.00 98.12 82 THR A N 1
ATOM 619 C CA . THR A 1 82 ? -7.916 -8.384 10.386 1.00 98.12 82 THR A CA 1
ATOM 620 C C . THR A 1 82 ? -8.639 -7.727 11.547 1.00 98.12 82 THR A C 1
ATOM 622 O O . THR A 1 82 ? -8.148 -7.746 12.671 1.00 98.12 82 THR A O 1
ATOM 625 N N . GLY A 1 83 ? -9.830 -7.204 11.278 1.00 98.00 83 GLY A N 1
ATOM 626 C CA . GLY A 1 83 ? -10.670 -6.537 12.264 1.00 98.00 83 GLY A CA 1
ATOM 627 C C . GLY A 1 83 ? -11.337 -5.307 11.667 1.00 98.00 83 GLY A C 1
ATOM 628 O O . GLY A 1 83 ? -11.204 -5.019 10.471 1.00 98.00 83 GLY A O 1
ATOM 629 N N . LYS A 1 84 ? -12.081 -4.604 12.508 1.00 98.69 84 LYS A N 1
ATOM 630 C CA . LYS A 1 84 ? -12.789 -3.372 12.196 1.00 98.69 84 LYS A CA 1
ATOM 631 C C . LYS A 1 84 ? -12.173 -2.209 12.973 1.00 98.69 84 LYS A C 1
ATOM 633 O O . LYS A 1 84 ? -12.126 -2.238 14.201 1.00 98.69 84 LYS A O 1
ATOM 638 N N . VAL A 1 85 ? -11.708 -1.175 12.277 1.00 98.69 85 VAL A N 1
ATOM 639 C CA . VAL A 1 85 ? -11.150 0.025 12.924 1.00 98.69 85 VAL A CA 1
ATOM 640 C C . VAL A 1 85 ? -12.246 0.768 13.689 1.00 98.69 85 VAL A C 1
ATOM 642 O O . VAL A 1 85 ? -13.360 0.920 13.188 1.00 98.69 85 VAL A O 1
ATOM 645 N N . GLY A 1 86 ? -11.943 1.197 14.913 1.00 97.88 86 GLY A N 1
ATOM 646 C CA . GLY A 1 86 ? -12.920 1.763 15.848 1.00 97.88 86 GLY A CA 1
ATOM 647 C C . GLY A 1 86 ? -13.720 0.712 16.627 1.00 97.88 86 GLY A C 1
ATOM 648 O O . GLY A 1 86 ? -14.556 1.076 17.445 1.00 97.88 86 GLY A O 1
ATOM 649 N N . THR A 1 87 ? -13.476 -0.585 16.402 1.00 98.19 87 THR A N 1
ATOM 650 C CA . THR A 1 87 ? -14.061 -1.682 17.195 1.00 98.19 87 THR A CA 1
ATOM 651 C C . THR A 1 87 ? -12.980 -2.643 17.683 1.00 98.19 87 THR A C 1
ATOM 653 O O . THR A 1 87 ? -12.746 -2.737 18.882 1.00 98.19 87 THR A O 1
ATOM 656 N N . ASP A 1 88 ? -12.299 -3.316 16.753 1.00 98.50 88 ASP A N 1
ATOM 657 C CA . ASP A 1 88 ? -11.247 -4.301 17.035 1.00 98.50 88 ASP A CA 1
ATOM 658 C C . ASP A 1 88 ? -9.843 -3.688 16.948 1.00 98.50 88 ASP A C 1
ATOM 660 O O . ASP A 1 88 ? -8.914 -4.170 17.592 1.00 98.50 88 ASP A O 1
ATOM 664 N N . LEU A 1 89 ? -9.685 -2.651 16.115 1.00 98.69 89 LEU A N 1
ATOM 665 C CA . LEU A 1 89 ? -8.408 -1.993 15.834 1.00 98.69 89 LEU A CA 1
ATOM 666 C C . LEU A 1 89 ? -8.469 -0.500 16.164 1.00 98.69 89 LEU A C 1
ATOM 668 O O . LEU A 1 89 ? -9.480 0.162 15.904 1.00 98.69 89 LEU A O 1
ATOM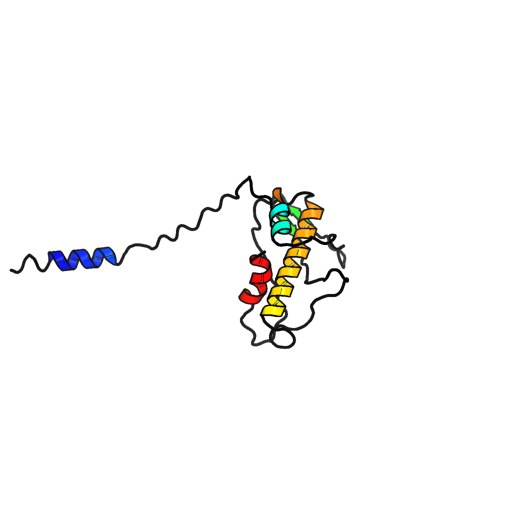 672 N N . THR A 1 90 ? -7.364 0.046 16.669 1.00 98.69 90 THR A N 1
ATOM 673 C CA . THR A 1 90 ? -7.181 1.499 16.803 1.00 98.69 90 THR A CA 1
ATOM 674 C C . THR A 1 90 ? -6.859 2.150 15.453 1.00 98.69 90 THR A C 1
ATOM 676 O O . THR A 1 90 ? -6.590 1.463 14.462 1.00 98.69 90 THR A O 1
ATOM 679 N N . VAL A 1 91 ? -6.871 3.487 15.404 1.00 98.62 91 VAL A N 1
ATOM 680 C CA . VAL A 1 91 ? -6.467 4.254 14.210 1.00 98.62 91 VAL A CA 1
ATOM 681 C C . VAL A 1 91 ? -5.022 3.941 13.840 1.00 98.62 91 VAL A C 1
ATOM 683 O O . VAL A 1 91 ? -4.734 3.679 12.680 1.00 98.62 91 VAL A O 1
ATOM 686 N N . GLU A 1 92 ? -4.132 3.890 14.827 1.00 98.69 92 GLU A N 1
ATOM 687 C CA . GLU A 1 92 ? -2.705 3.612 14.658 1.00 98.69 92 GLU A CA 1
ATOM 688 C C . GLU A 1 92 ? -2.482 2.196 14.117 1.00 98.69 92 GLU A C 1
ATOM 690 O O . GLU A 1 92 ? -1.708 1.990 13.190 1.00 98.69 92 GLU A O 1
ATOM 695 N N . GLN A 1 93 ? -3.219 1.204 14.623 1.00 98.75 93 GLN A N 1
ATOM 696 C CA . GLN A 1 93 ? -3.160 -0.155 14.076 1.00 98.75 93 GLN A CA 1
ATOM 697 C C . GLN A 1 93 ? -3.698 -0.219 12.639 1.00 98.75 93 GLN A C 1
ATOM 699 O O . GLN A 1 93 ? -3.179 -0.973 11.813 1.00 98.75 93 GLN A O 1
ATOM 704 N N . GLY A 1 94 ? -4.719 0.584 12.324 1.00 98.81 94 GLY A N 1
ATOM 705 C CA . GLY A 1 94 ? -5.195 0.778 10.958 1.00 98.81 94 GLY A CA 1
ATOM 706 C C . GLY A 1 94 ? -4.131 1.415 10.061 1.00 98.81 94 GLY A C 1
ATOM 707 O O . GLY A 1 94 ? -3.926 0.943 8.943 1.00 98.81 94 GLY A O 1
ATOM 708 N N . TYR A 1 95 ? -3.437 2.442 10.550 1.00 98.88 95 TYR A N 1
ATOM 709 C CA . TYR A 1 95 ? -2.336 3.109 9.854 1.00 98.88 95 TYR A CA 1
ATOM 710 C C . TYR A 1 95 ? -1.233 2.108 9.497 1.00 98.88 95 TYR A C 1
ATOM 712 O O . TYR A 1 95 ? -0.848 1.999 8.333 1.00 98.88 95 TYR A O 1
ATOM 720 N N . GLU A 1 96 ? -0.798 1.286 10.454 1.00 98.62 96 GLU A N 1
ATOM 721 C CA . GLU A 1 96 ? 0.203 0.242 10.201 1.00 98.62 96 GLU A CA 1
ATOM 722 C C . GLU A 1 96 ? -0.279 -0.798 9.178 1.00 98.62 96 GLU A C 1
ATOM 724 O O . GLU A 1 96 ? 0.485 -1.251 8.321 1.00 98.62 96 GLU A O 1
ATOM 729 N N . ALA A 1 97 ? -1.570 -1.146 9.193 1.00 98.75 97 ALA A N 1
ATOM 730 C CA . ALA A 1 97 ? -2.156 -2.011 8.173 1.00 98.75 97 ALA A CA 1
ATOM 731 C C . ALA A 1 97 ? -2.148 -1.355 6.778 1.00 98.75 97 ALA A C 1
ATOM 733 O O . ALA A 1 97 ? -1.831 -2.010 5.777 1.00 98.75 97 ALA A O 1
ATOM 734 N N . ALA A 1 98 ? -2.450 -0.061 6.682 1.00 98.81 98 ALA A N 1
ATOM 735 C CA . ALA A 1 98 ? -2.372 0.677 5.426 1.00 98.81 98 ALA A CA 1
ATOM 736 C C . ALA A 1 98 ? -0.924 0.767 4.911 1.00 98.81 98 ALA A C 1
ATOM 738 O O . ALA A 1 98 ? -0.684 0.503 3.730 1.00 98.81 98 ALA A O 1
ATOM 739 N N . ARG A 1 99 ? 0.047 1.020 5.798 1.00 98.69 99 ARG A N 1
ATOM 740 C CA . ARG A 1 99 ? 1.482 1.022 5.475 1.00 98.69 99 ARG A CA 1
ATOM 741 C C . ARG A 1 99 ? 1.948 -0.329 4.945 1.00 98.69 99 ARG A C 1
ATOM 743 O O . ARG A 1 99 ? 2.568 -0.400 3.887 1.00 98.69 99 ARG A O 1
ATOM 750 N N . LEU A 1 100 ? 1.580 -1.422 5.610 1.00 98.44 100 LEU A N 1
ATOM 751 C CA . LEU A 1 100 ? 1.882 -2.776 5.135 1.00 98.44 100 LEU A CA 1
ATOM 752 C C . LEU A 1 100 ? 1.221 -3.072 3.777 1.00 98.44 100 LEU A C 1
ATOM 754 O O . LEU A 1 100 ? 1.794 -3.754 2.927 1.00 98.44 100 LEU A O 1
ATOM 758 N N . THR A 1 101 ? 0.026 -2.531 3.542 1.00 98.44 101 THR A N 1
ATOM 759 C CA . THR A 1 101 ? -0.643 -2.636 2.240 1.00 98.44 101 THR A CA 1
ATOM 760 C C . THR A 1 101 ? 0.145 -1.913 1.142 1.00 98.44 101 THR A C 1
ATOM 762 O O . THR A 1 101 ? 0.290 -2.471 0.054 1.00 98.44 101 THR A O 1
ATOM 765 N N . ALA A 1 102 ? 0.719 -0.737 1.421 1.00 98.56 102 ALA A N 1
ATOM 766 C CA . ALA A 1 102 ? 1.606 -0.036 0.487 1.00 98.56 102 ALA A CA 1
ATOM 767 C C . ALA A 1 102 ? 2.862 -0.848 0.161 1.00 98.56 102 ALA A C 1
ATOM 769 O O . ALA A 1 102 ? 3.177 -1.022 -1.015 1.00 98.56 102 ALA A O 1
ATOM 770 N N . VAL A 1 103 ? 3.513 -1.442 1.167 1.00 98.44 103 VAL A N 1
ATOM 771 C CA . VAL A 1 103 ? 4.661 -2.350 0.968 1.00 98.44 103 VAL A CA 1
ATOM 772 C C . VAL A 1 103 ? 4.298 -3.502 0.026 1.00 98.44 103 VAL A C 1
ATOM 774 O O . VAL A 1 103 ? 4.992 -3.754 -0.960 1.00 98.44 103 VAL A O 1
ATOM 777 N N . ASN A 1 104 ? 3.163 -4.162 0.267 1.00 97.88 104 ASN A N 1
ATOM 778 C CA . ASN A 1 104 ? 2.680 -5.250 -0.588 1.00 97.88 104 ASN A CA 1
ATOM 779 C C . ASN A 1 104 ? 2.362 -4.784 -2.021 1.00 97.88 104 ASN A C 1
ATOM 781 O O . ASN A 1 104 ? 2.524 -5.550 -2.974 1.00 97.88 104 ASN A O 1
ATOM 785 N N . GLN A 1 105 ? 1.917 -3.539 -2.193 1.00 97.88 105 GLN A N 1
ATOM 786 C CA . GLN A 1 105 ? 1.643 -2.959 -3.504 1.00 97.88 105 GLN A CA 1
ATOM 787 C C . GLN A 1 105 ? 2.933 -2.593 -4.257 1.00 97.88 105 GLN A C 1
ATOM 789 O O . GLN A 1 105 ? 3.031 -2.839 -5.461 1.00 97.88 105 GLN A O 1
ATOM 794 N N . LEU A 1 106 ? 3.935 -2.062 -3.551 1.00 98.00 106 LEU A N 1
ATOM 795 C CA . LEU A 1 106 ? 5.267 -1.780 -4.089 1.00 98.00 106 LEU A CA 1
ATOM 796 C C . LEU A 1 106 ? 5.983 -3.065 -4.516 1.00 98.00 106 LEU A C 1
ATOM 798 O O . LEU A 1 106 ? 6.613 -3.080 -5.570 1.00 98.00 106 LEU A O 1
ATOM 802 N N . ALA A 1 107 ? 5.820 -4.163 -3.771 1.00 97.75 107 ALA A N 1
ATOM 803 C CA . ALA A 1 107 ? 6.320 -5.479 -4.171 1.00 97.75 107 ALA A CA 1
ATOM 804 C C . ALA A 1 107 ? 5.742 -5.933 -5.521 1.00 97.75 107 ALA A C 1
ATOM 806 O O . ALA A 1 107 ? 6.484 -6.382 -6.394 1.00 97.75 107 ALA A O 1
ATOM 807 N N . VAL A 1 108 ? 4.431 -5.756 -5.737 1.00 97.00 108 VAL A N 1
ATOM 808 C CA . VAL A 1 108 ? 3.812 -6.019 -7.048 1.00 97.00 108 VAL A CA 1
ATOM 809 C C . VAL A 1 108 ? 4.394 -5.105 -8.119 1.00 97.00 108 VAL A C 1
ATOM 811 O O . VAL A 1 108 ? 4.801 -5.596 -9.163 1.00 97.00 108 VAL A O 1
ATOM 814 N N . LEU A 1 109 ? 4.475 -3.794 -7.873 1.00 97.31 109 LEU A N 1
ATOM 815 C CA . LEU A 1 109 ? 5.054 -2.857 -8.842 1.00 97.31 109 LEU A CA 1
ATOM 816 C C . LEU A 1 109 ? 6.474 -3.257 -9.244 1.00 97.31 109 LEU A C 1
ATOM 818 O O . LEU A 1 109 ? 6.797 -3.256 -10.430 1.00 97.31 109 LEU A O 1
ATOM 822 N N . LYS A 1 110 ? 7.303 -3.637 -8.269 1.00 97.44 110 LYS A N 1
ATOM 823 C CA . LYS A 1 110 ? 8.671 -4.094 -8.505 1.00 97.44 110 LYS A CA 1
ATOM 824 C C . LYS A 1 110 ? 8.695 -5.386 -9.316 1.00 97.44 110 LYS A C 1
ATOM 826 O O . LYS A 1 110 ? 9.503 -5.482 -10.232 1.00 97.44 110 LYS A O 1
ATOM 831 N N . ALA A 1 111 ? 7.820 -6.347 -9.027 1.0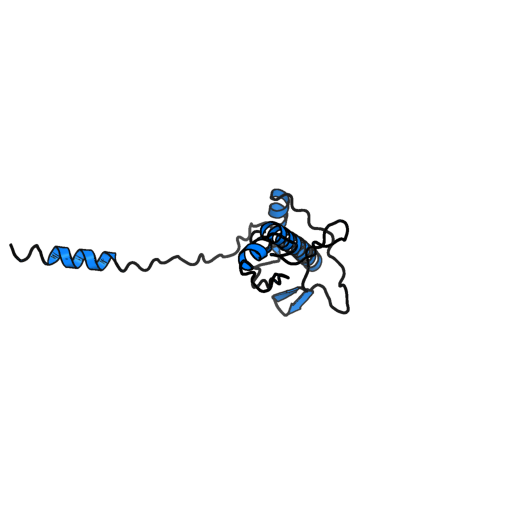0 96.62 111 ALA A N 1
ATOM 832 C CA . ALA A 1 111 ? 7.734 -7.588 -9.794 1.00 96.62 111 ALA A CA 1
ATOM 833 C C . ALA A 1 111 ? 7.298 -7.348 -11.251 1.00 96.62 111 ALA A C 1
ATOM 835 O O . ALA A 1 111 ? 7.879 -7.918 -12.169 1.00 96.62 111 ALA A O 1
ATOM 836 N N . GLU A 1 112 ? 6.325 -6.464 -11.474 1.00 96.12 112 GLU A N 1
ATOM 837 C CA . GLU A 1 112 ? 5.793 -6.150 -12.809 1.00 96.12 112 GLU A CA 1
ATOM 838 C C . GLU A 1 112 ? 6.764 -5.303 -13.653 1.00 96.12 112 GLU A C 1
ATOM 840 O O . GLU A 1 112 ? 6.833 -5.440 -14.875 1.00 96.12 112 GLU A O 1
ATOM 845 N N . LEU A 1 113 ? 7.521 -4.400 -13.019 1.00 96.38 113 LEU A N 1
ATOM 846 C CA . LEU A 1 113 ? 8.403 -3.453 -13.711 1.00 96.38 113 LEU A CA 1
ATOM 847 C C . LEU A 1 113 ? 9.883 -3.844 -13.670 1.00 96.38 113 LEU A C 1
ATOM 849 O O . LEU A 1 113 ? 10.671 -3.304 -14.448 1.00 96.38 113 LEU A O 1
ATOM 853 N N . GLY A 1 114 ? 10.296 -4.715 -12.756 1.00 97.06 114 GLY A N 1
ATOM 854 C CA . GLY A 1 114 ? 11.696 -5.030 -12.460 1.00 97.06 114 GLY A CA 1
ATOM 855 C C . GLY A 1 114 ? 12.479 -3.899 -11.774 1.00 97.06 114 GLY A C 1
ATOM 856 O O . GLY A 1 114 ? 13.479 -4.174 -11.119 1.00 97.06 114 GLY A O 1
ATOM 857 N N . ASP A 1 115 ? 12.040 -2.641 -11.878 1.00 96.12 115 ASP A N 1
ATOM 858 C CA . ASP A 1 115 ? 12.694 -1.432 -11.354 1.00 96.12 115 ASP A CA 1
ATOM 859 C C . ASP A 1 115 ? 11.638 -0.349 -11.058 1.00 96.12 115 ASP A C 1
ATOM 861 O O . ASP A 1 115 ? 10.875 0.021 -11.959 1.00 96.12 115 ASP A O 1
ATOM 865 N N . LEU A 1 116 ? 11.568 0.146 -9.814 1.00 97.00 116 LEU A N 1
ATOM 866 C CA . LEU A 1 116 ? 10.577 1.148 -9.404 1.00 97.00 116 LEU A CA 1
ATOM 867 C C . LEU A 1 116 ? 10.887 2.542 -9.953 1.00 97.00 116 LEU A C 1
ATOM 869 O O . LEU A 1 116 ? 9.962 3.344 -10.083 1.00 97.00 116 LEU A O 1
ATOM 873 N N . ARG A 1 117 ? 12.119 2.825 -10.395 1.00 96.31 117 ARG A N 1
ATOM 874 C CA . ARG A 1 117 ? 12.461 4.091 -11.079 1.00 96.31 117 ARG A CA 1
ATOM 875 C C . ARG A 1 117 ? 11.714 4.273 -12.402 1.00 96.31 117 ARG A C 1
ATOM 877 O O . ARG A 1 117 ? 11.644 5.373 -12.944 1.00 96.31 117 ARG A O 1
ATOM 884 N N . ARG A 1 118 ? 11.106 3.204 -12.927 1.00 95.31 118 ARG A N 1
ATOM 885 C CA . ARG A 1 118 ? 10.220 3.253 -14.102 1.00 95.31 118 ARG A CA 1
ATOM 886 C C . ARG A 1 118 ? 8.856 3.882 -13.792 1.00 95.31 118 ARG A C 1
ATOM 888 O O . ARG A 1 118 ? 8.123 4.218 -14.722 1.00 95.31 118 ARG A O 1
ATOM 895 N N . VAL A 1 119 ? 8.495 4.041 -12.516 1.00 95.12 119 VAL A N 1
ATOM 896 C CA . VAL A 1 119 ? 7.253 4.697 -12.094 1.00 95.12 119 VAL A CA 1
ATOM 897 C C . VAL A 1 119 ? 7.444 6.209 -12.109 1.00 95.12 119 VAL A C 1
ATOM 899 O O . VAL A 1 119 ? 8.140 6.776 -11.277 1.00 95.12 119 VAL A O 1
ATOM 902 N N . ARG A 1 120 ? 6.759 6.893 -13.030 1.00 93.88 120 ARG A N 1
ATOM 903 C CA . ARG A 1 120 ? 6.812 8.361 -13.103 1.00 93.88 120 ARG A CA 1
ATOM 904 C C . ARG A 1 120 ? 6.037 9.045 -11.974 1.00 93.88 120 ARG A C 1
ATOM 906 O O . ARG A 1 120 ? 6.449 10.099 -11.500 1.00 93.88 120 ARG A O 1
ATOM 913 N N . ARG A 1 121 ? 4.864 8.512 -11.623 1.00 94.50 121 ARG A N 1
ATOM 914 C CA . ARG A 1 121 ? 3.970 9.056 -10.590 1.00 94.50 121 ARG A CA 1
ATOM 915 C C . ARG A 1 121 ? 2.877 8.050 -10.248 1.00 94.50 121 ARG A C 1
ATOM 917 O O . ARG A 1 121 ? 2.287 7.456 -11.147 1.00 94.50 121 ARG A O 1
ATOM 924 N N . ILE A 1 122 ? 2.535 7.960 -8.966 1.00 95.88 122 ILE A N 1
ATOM 925 C CA . ILE A 1 122 ? 1.276 7.361 -8.522 1.00 95.88 122 ILE A CA 1
ATOM 926 C C . ILE A 1 122 ? 0.171 8.406 -8.703 1.00 95.88 122 ILE A C 1
ATOM 928 O O . ILE A 1 122 ? 0.157 9.433 -8.032 1.00 95.88 122 ILE A O 1
ATOM 932 N N . VAL A 1 123 ? -0.716 8.192 -9.676 1.00 96.50 123 VAL A N 1
ATOM 933 C CA . VAL A 1 123 ? -1.756 9.175 -10.045 1.00 96.50 123 VAL A CA 1
ATOM 934 C C . VAL A 1 123 ? -3.015 9.079 -9.184 1.00 96.50 123 VAL A C 1
ATOM 936 O O . VAL A 1 123 ? -3.770 10.043 -9.092 1.00 96.50 123 VAL A O 1
ATOM 939 N N . LYS A 1 124 ? -3.265 7.913 -8.583 1.00 96.50 124 LYS A N 1
ATOM 940 C CA . LYS A 1 124 ? -4.434 7.642 -7.747 1.00 96.50 124 LYS A CA 1
ATOM 941 C C . LYS A 1 124 ? -4.156 6.464 -6.819 1.00 96.50 124 LYS A C 1
ATOM 943 O O . LYS A 1 124 ? -3.617 5.452 -7.257 1.00 96.50 124 LYS A O 1
ATOM 948 N N . VAL A 1 125 ? -4.633 6.577 -5.584 1.00 97.25 125 VAL A N 1
ATOM 949 C CA . VAL A 1 125 ? -4.762 5.479 -4.620 1.00 97.25 125 VAL A CA 1
ATOM 950 C C . VAL A 1 125 ? -6.236 5.371 -4.231 1.00 97.25 125 VAL A C 1
ATOM 952 O O . VAL A 1 125 ? -6.919 6.384 -4.100 1.00 97.25 125 VAL A O 1
ATOM 955 N N . THR A 1 126 ? -6.752 4.148 -4.095 1.00 97.75 126 THR A N 1
ATOM 956 C CA . THR A 1 126 ? -8.107 3.897 -3.572 1.00 97.75 126 THR A CA 1
ATOM 957 C C . THR A 1 126 ? -7.980 3.078 -2.294 1.00 97.75 126 THR A C 1
ATOM 959 O O . THR A 1 126 ? -7.806 1.865 -2.361 1.00 97.75 126 THR A O 1
ATOM 962 N N . GLY A 1 127 ? -8.017 3.746 -1.141 1.00 97.69 127 GLY A N 1
ATOM 963 C CA . GLY A 1 127 ? -7.97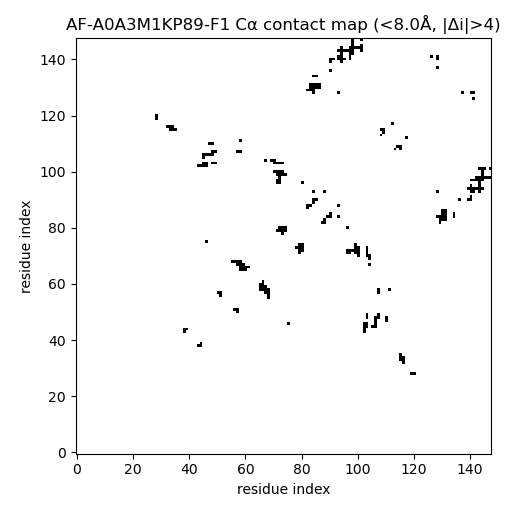5 3.096 0.169 1.00 97.69 127 GLY A CA 1
ATOM 964 C C . GLY A 1 127 ? -9.364 2.632 0.606 1.00 97.69 127 GLY A C 1
ATOM 965 O O . GLY A 1 127 ? -10.317 3.406 0.554 1.00 97.69 127 GLY A O 1
ATOM 966 N N . MET A 1 128 ? -9.480 1.377 1.042 1.00 98.38 128 MET A N 1
ATOM 967 C CA . MET A 1 128 ? -10.708 0.813 1.610 1.00 98.38 128 MET A CA 1
ATOM 968 C C . MET A 1 128 ? -10.419 0.342 3.034 1.00 98.38 128 MET A C 1
ATOM 970 O O . MET A 1 128 ? -9.570 -0.522 3.235 1.00 98.38 128 MET A O 1
ATOM 974 N N . VAL A 1 129 ? -11.127 0.900 4.015 1.00 98.56 129 VAL A N 1
ATOM 975 C CA . VAL A 1 129 ? -10.946 0.570 5.434 1.00 98.56 129 VAL A CA 1
ATOM 976 C C . VAL A 1 129 ? -12.223 -0.080 5.950 1.00 98.56 129 VAL A C 1
ATOM 978 O O . VAL A 1 129 ? -13.308 0.483 5.828 1.00 98.56 129 VAL A O 1
ATOM 981 N N . ASN A 1 130 ? -12.105 -1.273 6.534 1.00 98.62 130 ASN A N 1
ATOM 982 C CA . ASN A 1 130 ? -13.204 -1.873 7.285 1.00 98.62 130 ASN A CA 1
ATOM 983 C C . ASN A 1 130 ? -13.293 -1.184 8.652 1.00 98.62 130 ASN A C 1
ATOM 985 O O . ASN A 1 130 ? -12.433 -1.408 9.502 1.00 98.62 130 ASN A O 1
ATOM 989 N N . ALA A 1 131 ? -14.318 -0.362 8.862 1.00 98.56 131 ALA A N 1
ATOM 990 C CA . ALA A 1 131 ? -14.454 0.456 10.064 1.00 98.56 131 ALA A CA 1
ATOM 991 C C . ALA A 1 131 ? -15.836 0.334 10.730 1.00 98.56 131 ALA A C 1
ATOM 993 O O . ALA A 1 131 ? -16.768 -0.272 10.176 1.00 98.56 131 ALA A O 1
ATOM 994 N N . ALA A 1 132 ? -15.938 0.838 11.961 1.00 98.31 132 ALA A N 1
ATOM 995 C CA . ALA A 1 132 ? -17.196 0.996 12.685 1.00 98.31 132 ALA A CA 1
ATOM 996 C C . ALA A 1 132 ? -18.142 1.953 11.940 1.00 98.31 132 ALA A C 1
ATOM 998 O O . ALA A 1 132 ? -17.662 2.850 11.245 1.00 98.31 132 ALA A O 1
ATOM 999 N N . PRO A 1 133 ? -19.475 1.778 12.042 1.00 97.88 133 PRO A N 1
ATOM 1000 C CA . PRO A 1 133 ? -20.430 2.621 11.316 1.00 97.88 133 PRO A CA 1
ATOM 1001 C C . PRO A 1 133 ? -20.311 4.123 11.616 1.00 97.88 133 PRO A C 1
ATOM 1003 O O . PRO A 1 133 ? -20.645 4.943 10.768 1.00 97.88 133 PRO A O 1
ATOM 1006 N N . ASP A 1 134 ? -19.849 4.474 12.813 1.00 97.44 134 ASP A N 1
ATOM 1007 C CA . ASP A 1 134 ? -19.654 5.834 13.318 1.00 97.44 134 ASP A CA 1
ATOM 1008 C C . ASP A 1 134 ? -18.197 6.321 13.219 1.00 97.44 134 ASP A C 1
ATOM 1010 O O . ASP A 1 134 ? -17.891 7.452 13.599 1.00 97.44 134 ASP A O 1
ATOM 1014 N N . PHE A 1 135 ? -17.289 5.501 12.685 1.00 98.44 135 PHE A N 1
ATOM 1015 C CA . PHE A 1 135 ? -15.890 5.873 12.513 1.00 98.44 135 PHE A CA 1
ATOM 1016 C C . PHE A 1 135 ? -15.725 6.906 11.392 1.00 98.44 135 PHE A C 1
ATOM 1018 O O . PHE A 1 135 ? -16.232 6.731 10.286 1.00 98.44 135 PHE A O 1
ATOM 1025 N N . THR A 1 136 ? -14.966 7.972 11.644 1.00 98.31 136 THR A N 1
ATOM 1026 C CA . THR A 1 136 ? -14.777 9.076 10.683 1.00 98.31 136 THR A CA 1
ATOM 1027 C C . THR A 1 136 ? -13.318 9.334 10.309 1.00 98.31 136 THR A C 1
ATOM 1029 O O . THR A 1 136 ? -13.069 10.012 9.316 1.00 98.31 136 THR A O 1
ATOM 1032 N N . GLN A 1 137 ? -12.359 8.722 11.009 1.00 98.50 137 GLN A N 1
ATOM 1033 C CA . GLN A 1 137 ? -10.916 8.957 10.839 1.00 98.50 137 GLN A CA 1
ATOM 1034 C C . GLN A 1 137 ? -10.284 8.051 9.760 1.00 98.50 137 GLN A C 1
ATOM 1036 O O . GLN A 1 137 ? -9.224 7.446 9.933 1.00 98.50 137 GLN A O 1
ATOM 1041 N N . HIS A 1 138 ? -10.996 7.864 8.647 1.00 98.62 138 HIS A N 1
ATOM 1042 C CA . HIS A 1 138 ? -10.519 7.053 7.523 1.00 98.62 138 HIS A CA 1
ATOM 1043 C C . HIS A 1 138 ? -9.274 7.647 6.841 1.00 98.62 138 HIS A C 1
ATOM 1045 O O . HIS A 1 138 ? -8.384 6.865 6.497 1.00 98.62 138 HIS A O 1
ATOM 1051 N N . PRO A 1 139 ? -9.174 8.978 6.630 1.00 98.44 139 PRO A N 1
ATOM 1052 C CA . PRO A 1 139 ? -7.978 9.575 6.039 1.00 98.44 139 PRO A CA 1
ATOM 1053 C C . PRO A 1 139 ? -6.717 9.291 6.856 1.00 98.44 139 PRO A C 1
ATOM 1055 O O . PRO A 1 139 ? -5.700 8.913 6.286 1.00 98.44 139 PRO A O 1
ATOM 1058 N N . GLU A 1 140 ? -6.803 9.388 8.181 1.00 98.69 140 GLU A N 1
ATOM 1059 C CA . GLU A 1 140 ? -5.699 9.146 9.107 1.00 98.69 140 GLU A CA 1
ATOM 1060 C C . GLU A 1 140 ? -5.192 7.710 8.990 1.00 98.69 140 GLU A C 1
ATOM 1062 O O . GLU A 1 140 ? -3.990 7.493 8.927 1.00 98.69 140 GLU A O 1
ATOM 1067 N N . VAL A 1 141 ? -6.092 6.731 8.864 1.00 98.81 141 VAL A N 1
ATOM 1068 C CA . VAL A 1 141 ? -5.715 5.337 8.594 1.00 98.81 141 VAL A CA 1
ATOM 1069 C C . VAL A 1 141 ? -5.013 5.206 7.241 1.00 98.81 141 VAL A C 1
ATOM 1071 O O . VAL A 1 141 ? -3.948 4.602 7.146 1.00 98.81 141 VAL A O 1
ATOM 1074 N N . VAL A 1 142 ? -5.592 5.765 6.174 1.00 98.75 142 VAL A N 1
ATOM 1075 C CA . VAL A 1 142 ? -5.050 5.623 4.811 1.00 98.75 142 VAL A CA 1
ATOM 1076 C C . VAL A 1 142 ? -3.721 6.365 4.638 1.00 98.75 142 VAL A C 1
ATOM 1078 O O . VAL A 1 142 ? -2.924 5.961 3.791 1.00 98.75 142 VAL A O 1
ATOM 1081 N N . ASN A 1 143 ? -3.421 7.373 5.460 1.00 98.69 143 ASN A N 1
ATOM 1082 C CA . ASN A 1 143 ? -2.118 8.041 5.452 1.00 98.69 143 ASN A CA 1
ATOM 1083 C C . ASN A 1 143 ? -0.956 7.073 5.692 1.00 98.69 143 ASN A C 1
ATOM 1085 O O . ASN A 1 143 ? 0.106 7.292 5.130 1.00 98.69 143 ASN A O 1
ATOM 1089 N N . GLY A 1 144 ? -1.164 5.942 6.376 1.00 98.62 144 GLY A N 1
ATOM 1090 C CA . GLY A 1 144 ? -0.127 4.911 6.479 1.00 98.62 144 GLY A CA 1
ATOM 1091 C C . GLY A 1 144 ? 0.344 4.391 5.123 1.00 98.62 144 GLY A C 1
ATOM 1092 O O . GLY A 1 144 ? 1.527 4.107 4.949 1.00 98.62 144 GLY A O 1
ATOM 1093 N N . PHE A 1 145 ? -0.561 4.324 4.140 1.00 98.62 145 PHE A N 1
ATOM 1094 C CA . PHE A 1 145 ? -0.205 4.025 2.755 1.00 98.62 145 PHE A CA 1
ATOM 1095 C C . PHE A 1 145 ? 0.510 5.207 2.093 1.00 98.62 145 PHE A C 1
ATOM 1097 O O . PHE A 1 145 ? 1.499 5.002 1.405 1.00 98.62 145 PHE A O 1
ATOM 1104 N N . SER A 1 146 ? -0.023 6.422 2.250 1.00 98.19 146 SER A N 1
ATOM 1105 C CA . SER A 1 146 ? 0.429 7.617 1.520 1.00 98.19 146 SER A CA 1
ATOM 1106 C C . SER A 1 146 ? 1.766 8.183 2.002 1.00 98.19 146 SER A C 1
ATOM 1108 O O . SER A 1 146 ? 2.470 8.813 1.218 1.00 98.19 146 SER A O 1
ATOM 1110 N N . ASP A 1 147 ? 2.082 8.005 3.284 1.00 97.81 147 ASP A N 1
ATOM 1111 C CA . ASP A 1 147 ? 3.311 8.495 3.912 1.00 97.81 147 ASP A CA 1
ATOM 1112 C C . ASP A 1 147 ? 4.530 7.623 3.564 1.00 97.81 147 ASP A C 1
ATOM 1114 O O . ASP A 1 147 ? 5.668 8.050 3.783 1.00 97.81 147 ASP A O 1
ATOM 1118 N N . LEU A 1 148 ? 4.302 6.403 3.054 1.00 95.38 148 LEU A N 1
ATOM 1119 C CA . LEU A 1 148 ? 5.343 5.541 2.488 1.00 95.38 148 LEU A CA 1
ATOM 1120 C C . LEU A 1 148 ? 5.619 5.906 1.023 1.00 95.38 148 LEU A C 1
ATOM 1122 O O . LEU A 1 148 ? 6.814 6.118 0.714 1.00 95.38 148 LEU A O 1
#

pLDDT: mean 87.11, std 18.72, range [42.19, 98.88]